Protein AF-A0A2R8BF42-F1 (afdb_monomer_lite)

Radius of gyration: 24.93 Å; chains: 1; bounding box: 80×63×58 Å

Secondary structure (DSSP, 8-state):
--------------------------------PPPEE-TTS-EEEESTTS-EEE---EEEETTEEEEEEEETTEEEEEEEETTTTEEEEEEPPPPPGGG--TT-----GGGGSTTTSS--SSS---HHHHHHHHHHTT-EEES-GGGGGTTS-GGG---TTHHHHHH-TTSTGGG-

Foldseek 3Di:
DDDDDDDDDDDDPPPPPPPPPPPPPPPQPPQDAFWDADLQRWIFLADRRRQKTWDGWDDLDPQKIKIWIDGPQWTWIKIARLAVLWIKIWIADFPPPVPADPSGH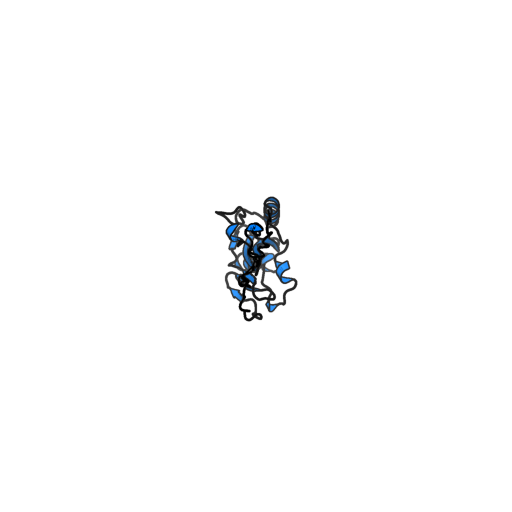GDHCVCQEPPNHDQDPSPANDRVSSVVVCVVVVIDMDGGPCVSVPPGDPRNDGLSLVSCCNPPVPTNSVVD

Structure (mmCIF, N/CA/C/O backbone):
data_AF-A0A2R8BF42-F1
#
_entry.id   AF-A0A2R8BF42-F1
#
loop_
_atom_site.group_PDB
_atom_site.id
_atom_site.type_symbol
_atom_site.label_atom_id
_atom_site.label_alt_id
_atom_site.label_comp_id
_atom_site.label_asym_id
_atom_site.label_entity_id
_atom_site.label_seq_id
_atom_site.pdbx_PDB_ins_code
_atom_site.Cartn_x
_atom_site.Cartn_y
_atom_site.Cartn_z
_atom_site.occupancy
_atom_site.B_iso_or_equiv
_atom_site.auth_seq_id
_atom_site.auth_comp_id
_atom_site.auth_asym_id
_atom_site.auth_atom_id
_atom_site.pdbx_PDB_model_num
ATOM 1 N N . MET A 1 1 ? 64.344 47.239 -43.652 1.00 42.12 1 MET A N 1
ATOM 2 C CA . MET A 1 1 ? 64.331 46.473 -42.390 1.00 42.12 1 MET A CA 1
ATOM 3 C C . MET A 1 1 ? 63.077 45.616 -42.425 1.00 42.12 1 MET A C 1
ATOM 5 O O . MET A 1 1 ? 61.979 46.152 -42.423 1.00 42.12 1 MET A O 1
ATOM 9 N N . THR A 1 2 ? 63.252 44.324 -42.678 1.00 41.50 2 THR A N 1
ATOM 10 C CA . THR A 1 2 ? 62.213 43.423 -43.197 1.00 41.50 2 THR A CA 1
ATOM 11 C C . THR A 1 2 ? 61.685 42.566 -42.053 1.00 41.50 2 THR A C 1
ATOM 13 O O . THR A 1 2 ? 62.441 41.772 -41.501 1.00 41.50 2 THR A O 1
ATOM 16 N N . VAL A 1 3 ? 60.414 42.723 -41.680 1.00 40.06 3 VAL A N 1
ATOM 17 C CA . VAL A 1 3 ? 59.772 41.906 -40.638 1.00 40.06 3 VAL A CA 1
ATOM 18 C C . VAL A 1 3 ? 58.962 40.804 -41.321 1.00 40.06 3 VAL A C 1
ATOM 20 O O . VAL A 1 3 ? 58.019 41.081 -42.056 1.00 40.06 3 VAL A O 1
ATOM 23 N N . ARG A 1 4 ? 59.376 39.547 -41.121 1.00 41.12 4 ARG A N 1
ATOM 24 C CA . ARG A 1 4 ? 58.670 38.343 -41.582 1.00 41.12 4 ARG A CA 1
ATOM 25 C C . ARG A 1 4 ? 57.545 38.005 -40.596 1.00 41.12 4 ARG A C 1
ATOM 27 O O . ARG A 1 4 ? 57.823 37.824 -39.415 1.00 41.12 4 ARG A O 1
ATOM 34 N N . LEU A 1 5 ? 56.306 37.878 -41.079 1.00 45.09 5 LEU A N 1
ATOM 35 C CA . LEU A 1 5 ? 55.217 37.228 -40.341 1.00 45.09 5 LEU A CA 1
ATOM 36 C C . LEU A 1 5 ? 55.356 35.706 -40.478 1.00 45.09 5 LEU A C 1
ATOM 38 O O . LEU A 1 5 ? 55.223 35.169 -41.577 1.00 45.09 5 LEU A O 1
ATOM 42 N N . SER A 1 6 ? 55.590 35.021 -39.361 1.00 48.00 6 SER A N 1
ATOM 43 C CA . SER A 1 6 ? 55.459 33.565 -39.261 1.00 48.00 6 SER A CA 1
ATOM 44 C C . SER A 1 6 ? 54.063 33.224 -38.745 1.00 48.00 6 SER A C 1
ATOM 46 O O . SER A 1 6 ? 53.746 33.475 -37.585 1.00 48.00 6 SER A O 1
ATOM 48 N N . PHE A 1 7 ? 53.235 32.636 -39.606 1.00 46.34 7 PHE A N 1
ATOM 49 C CA . PHE A 1 7 ? 51.987 31.990 -39.212 1.00 46.34 7 PHE A CA 1
ATOM 50 C C . PHE A 1 7 ? 52.311 30.626 -38.596 1.00 46.34 7 PHE A C 1
ATOM 52 O O . PHE A 1 7 ? 52.741 29.714 -39.298 1.00 46.34 7 PHE A O 1
ATOM 59 N N . ILE A 1 8 ? 52.101 30.476 -37.288 1.00 48.38 8 ILE A N 1
ATOM 60 C CA . ILE A 1 8 ? 52.105 29.171 -36.619 1.00 48.38 8 ILE A CA 1
ATOM 61 C C . ILE A 1 8 ? 50.646 28.734 -36.496 1.00 48.38 8 ILE A C 1
ATOM 63 O O . ILE A 1 8 ? 49.927 29.157 -35.596 1.00 48.38 8 ILE A O 1
ATOM 67 N N . SER A 1 9 ? 50.204 27.904 -37.440 1.00 49.75 9 SER A N 1
ATOM 68 C CA . SER A 1 9 ? 49.007 27.078 -37.276 1.00 49.75 9 SER A CA 1
ATOM 69 C C . SER A 1 9 ? 49.423 25.820 -36.520 1.00 49.75 9 SER A C 1
ATOM 71 O O . SER A 1 9 ? 50.112 24.974 -37.084 1.00 49.75 9 SER A O 1
ATOM 73 N N . CYS A 1 10 ? 49.044 25.700 -35.248 1.00 41.31 10 CYS A N 1
ATOM 74 C CA . CYS A 1 10 ? 49.171 24.450 -34.504 1.00 41.31 10 CYS A CA 1
ATOM 75 C C . CYS A 1 10 ? 47.760 23.915 -34.258 1.00 41.31 10 CYS A C 1
ATOM 77 O O . CYS A 1 10 ? 46.976 24.513 -33.521 1.00 41.31 10 CYS A O 1
ATOM 79 N N . GLY A 1 11 ? 47.420 22.844 -34.978 1.00 44.06 11 GLY A N 1
ATOM 80 C CA . GLY A 1 11 ? 46.112 22.207 -34.944 1.00 44.06 11 GLY A CA 1
ATOM 81 C C . GLY A 1 11 ? 45.795 21.670 -33.554 1.00 44.06 11 GLY A C 1
ATOM 82 O O . GLY A 1 11 ? 46.520 20.838 -33.011 1.00 44.06 11 GLY A O 1
ATOM 83 N N . LEU A 1 12 ? 44.681 22.136 -32.997 1.00 45.22 12 LEU A N 1
ATOM 84 C CA . LEU A 1 12 ? 44.094 21.582 -31.789 1.00 45.22 12 LEU A CA 1
ATOM 85 C C . LEU A 1 12 ? 43.388 20.271 -32.172 1.00 45.22 12 LEU A C 1
ATO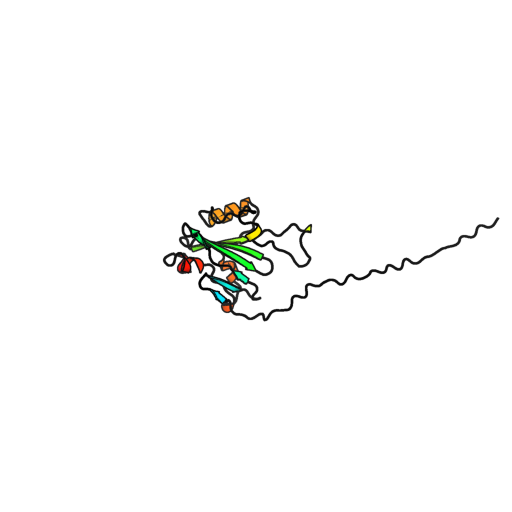M 87 O O . LEU A 1 12 ? 42.223 20.263 -32.567 1.00 45.22 12 LEU A O 1
ATOM 91 N N . ALA A 1 13 ? 44.112 19.155 -32.112 1.00 50.88 13 ALA A N 1
ATOM 92 C CA . ALA A 1 13 ? 43.509 17.830 -32.166 1.00 50.88 13 ALA A CA 1
ATOM 93 C C . ALA A 1 13 ? 42.743 17.600 -30.854 1.00 50.88 13 ALA A C 1
ATOM 95 O O . ALA A 1 13 ? 43.303 17.147 -29.857 1.00 50.88 13 ALA A O 1
ATOM 96 N N . ALA A 1 14 ? 41.461 17.966 -30.843 1.00 51.91 14 ALA A N 1
ATOM 97 C CA . ALA A 1 14 ? 40.535 17.624 -29.776 1.00 51.91 14 ALA A CA 1
ATOM 98 C C . ALA A 1 14 ? 40.297 16.106 -29.801 1.00 51.91 14 ALA A C 1
ATOM 100 O O . ALA A 1 14 ? 39.410 15.604 -30.488 1.00 51.91 14 ALA A O 1
ATOM 101 N N . LEU A 1 15 ? 41.123 15.364 -29.062 1.00 47.03 15 LEU A N 1
ATOM 102 C CA . LEU A 1 15 ? 40.837 13.992 -28.655 1.00 47.03 15 LEU A CA 1
ATOM 103 C C . LEU A 1 15 ? 39.647 14.034 -27.692 1.00 47.03 15 LEU A C 1
ATOM 105 O O . LEU A 1 15 ? 39.802 14.069 -26.474 1.00 47.03 15 LEU A O 1
ATOM 109 N N . VAL A 1 16 ? 38.440 14.066 -28.255 1.00 52.91 16 VAL A N 1
ATOM 110 C CA . VAL A 1 16 ? 37.209 13.765 -27.529 1.00 52.91 16 VAL A CA 1
ATOM 111 C C . VAL A 1 16 ? 37.252 12.265 -27.257 1.00 52.91 16 VAL A C 1
ATOM 113 O O . VAL A 1 16 ? 36.775 11.456 -28.048 1.00 52.91 16 VAL A O 1
ATOM 116 N N . GLY A 1 17 ? 37.924 11.879 -26.173 1.00 43.94 17 GLY A N 1
ATOM 117 C CA . GLY A 1 17 ? 37.811 10.535 -25.633 1.00 43.94 17 GLY A CA 1
ATOM 118 C C . GLY A 1 17 ? 36.350 10.321 -25.273 1.00 43.94 17 GLY A C 1
ATOM 119 O O . GLY A 1 17 ? 35.879 10.857 -24.273 1.00 43.94 17 GLY A O 1
ATOM 120 N N . ALA A 1 18 ? 35.622 9.606 -26.130 1.00 49.56 18 ALA A N 1
ATOM 121 C CA . ALA A 1 18 ? 34.273 9.156 -25.855 1.00 49.56 18 ALA A CA 1
ATOM 122 C C . ALA A 1 18 ? 34.343 8.279 -24.604 1.00 49.56 18 ALA A C 1
ATOM 124 O O . ALA A 1 18 ? 34.757 7.121 -24.662 1.00 49.56 18 ALA A O 1
ATOM 125 N N . VAL A 1 19 ? 34.007 8.865 -23.456 1.00 58.53 19 VAL A N 1
ATOM 126 C CA . VAL A 1 19 ? 33.778 8.104 -22.233 1.00 58.53 19 VAL A CA 1
ATOM 127 C C . VAL A 1 19 ? 32.686 7.102 -22.600 1.00 58.53 19 VAL A C 1
ATOM 129 O O . VAL A 1 19 ? 31.648 7.538 -23.111 1.00 58.53 19 VAL A O 1
ATOM 132 N N . PRO A 1 20 ? 32.907 5.785 -22.453 1.00 50.81 20 PRO A N 1
ATOM 133 C CA . PRO A 1 20 ? 31.872 4.820 -22.766 1.00 50.81 20 PRO A CA 1
ATOM 134 C C . PRO A 1 20 ? 30.656 5.196 -21.930 1.00 50.81 20 PRO A C 1
ATOM 136 O O . PRO A 1 20 ? 30.722 5.217 -20.700 1.00 50.81 20 PRO A O 1
ATOM 139 N N . ALA A 1 21 ? 29.564 5.551 -22.606 1.00 52.97 21 ALA A N 1
ATOM 140 C CA . ALA A 1 21 ? 28.274 5.639 -21.964 1.00 52.97 21 ALA A CA 1
ATOM 141 C C . ALA A 1 21 ? 28.040 4.255 -21.361 1.00 52.97 21 ALA A C 1
ATOM 143 O O . ALA A 1 21 ? 27.830 3.283 -22.089 1.00 52.97 21 ALA A O 1
ATOM 144 N N . LEU A 1 22 ? 28.164 4.153 -20.038 1.00 52.56 22 LEU A N 1
ATOM 145 C CA . LEU A 1 22 ? 27.708 3.010 -19.268 1.00 52.56 22 LEU A CA 1
ATOM 146 C C . LEU A 1 22 ? 26.185 2.996 -19.402 1.00 52.56 22 LEU A C 1
ATOM 148 O O . LEU A 1 22 ? 25.456 3.432 -18.518 1.00 52.56 22 LEU A O 1
ATOM 152 N N . ALA A 1 23 ? 25.701 2.571 -20.568 1.00 54.69 23 ALA A N 1
ATOM 153 C CA . ALA A 1 23 ? 24.314 2.231 -20.763 1.00 54.69 23 ALA A CA 1
ATOM 154 C C . ALA A 1 23 ? 24.016 1.148 -19.727 1.00 54.69 23 ALA A C 1
ATOM 156 O O . ALA A 1 23 ? 24.681 0.108 -19.725 1.00 54.69 23 ALA A O 1
ATOM 157 N N . CYS A 1 24 ? 23.084 1.434 -18.814 1.00 58.91 24 CYS A N 1
ATOM 158 C CA . CYS A 1 24 ? 22.557 0.489 -17.837 1.00 58.91 24 CYS A CA 1
ATOM 159 C C . CYS A 1 24 ? 22.160 -0.794 -18.602 1.00 58.91 24 CYS A C 1
ATOM 161 O O . CYS A 1 24 ? 21.079 -0.865 -19.185 1.00 58.91 24 CYS A O 1
ATOM 163 N N . SER A 1 25 ? 23.048 -1.794 -18.669 1.00 53.41 25 SER A N 1
ATOM 164 C CA . SER A 1 25 ? 22.759 -3.086 -19.291 1.00 53.41 25 SER A CA 1
ATOM 165 C C . SER A 1 25 ? 21.959 -3.886 -18.281 1.00 53.41 25 SER A C 1
ATOM 167 O O . SER A 1 25 ? 22.474 -4.693 -17.514 1.00 53.41 25 SER A O 1
ATOM 169 N N . ILE A 1 26 ? 20.664 -3.588 -18.229 1.00 58.34 26 ILE A N 1
ATOM 170 C CA . ILE A 1 26 ? 19.719 -4.367 -17.447 1.00 58.34 26 ILE A CA 1
ATOM 171 C C . ILE A 1 26 ? 19.633 -5.714 -18.160 1.00 58.34 26 ILE A C 1
ATOM 173 O O . ILE A 1 26 ? 19.019 -5.816 -19.223 1.00 58.34 26 ILE A O 1
ATOM 177 N N . ALA A 1 27 ? 20.299 -6.735 -17.614 1.00 57.00 27 ALA A N 1
ATOM 178 C CA . ALA A 1 27 ? 20.059 -8.114 -18.014 1.00 57.00 27 ALA A CA 1
ATOM 179 C C . ALA A 1 27 ? 18.543 -8.313 -17.997 1.00 57.00 27 ALA A C 1
ATOM 181 O O . ALA A 1 27 ? 17.930 -8.061 -16.966 1.00 57.00 27 ALA A O 1
ATOM 182 N N . GLN A 1 28 ? 17.931 -8.655 -19.131 1.00 56.53 28 GLN A N 1
ATOM 183 C CA . GLN A 1 28 ? 16.481 -8.814 -19.198 1.00 56.53 28 GLN A CA 1
ATOM 184 C C . GLN A 1 28 ? 16.112 -10.061 -18.383 1.00 56.53 28 GLN A C 1
ATOM 186 O O . GLN A 1 28 ? 16.526 -11.154 -18.777 1.00 56.53 28 GLN A O 1
ATOM 191 N N . PRO A 1 29 ? 15.392 -9.951 -17.243 1.00 64.38 29 PRO A N 1
ATOM 192 C CA . PRO A 1 29 ? 14.887 -11.147 -16.585 1.00 64.38 29 PRO A CA 1
ATOM 193 C C . PRO A 1 29 ? 13.981 -11.968 -17.519 1.00 64.38 29 PRO A C 1
ATOM 195 O O . PRO A 1 29 ? 13.596 -11.531 -18.600 1.00 64.38 29 PRO A O 1
ATOM 198 N N . ASP A 1 30 ? 13.593 -13.160 -17.083 1.00 72.19 30 ASP A N 1
ATOM 199 C CA . ASP A 1 30 ? 12.459 -13.868 -17.679 1.00 72.19 30 ASP A CA 1
ATOM 200 C C . ASP A 1 30 ? 11.158 -13.146 -17.281 1.00 72.19 30 ASP A C 1
ATOM 202 O O . ASP A 1 30 ? 10.738 -13.233 -16.121 1.00 72.19 30 ASP A O 1
ATOM 206 N N . TRP A 1 31 ? 10.596 -12.365 -18.214 1.00 74.56 31 TRP A N 1
ATOM 207 C CA . TRP A 1 31 ? 9.397 -11.534 -18.023 1.00 74.56 31 TRP A CA 1
ATOM 208 C C . TRP A 1 31 ? 8.178 -12.337 -18.465 1.00 74.56 31 TRP A C 1
ATOM 210 O O . TRP A 1 31 ? 7.688 -12.181 -19.581 1.00 74.56 31 TRP A O 1
ATOM 220 N N . ASN A 1 32 ? 7.700 -13.241 -17.620 1.00 85.56 32 ASN A N 1
ATOM 221 C CA . ASN A 1 32 ? 6.383 -13.856 -17.783 1.00 85.56 32 ASN A CA 1
ATOM 222 C C . ASN A 1 32 ? 5.930 -14.635 -16.542 1.00 85.56 32 ASN A C 1
ATOM 224 O O . ASN A 1 32 ? 5.169 -15.605 -16.633 1.00 85.56 32 ASN A O 1
ATOM 228 N N . LYS A 1 33 ? 6.399 -14.253 -15.364 1.00 90.38 33 LYS A N 1
ATOM 229 C CA . LYS A 1 33 ? 6.057 -14.936 -14.127 1.00 90.38 33 LYS A CA 1
ATOM 230 C C . LYS A 1 33 ? 4.607 -14.633 -13.756 1.00 90.38 33 LYS A C 1
ATOM 232 O O . LYS A 1 33 ? 3.957 -13.728 -14.274 1.00 90.38 33 LYS A O 1
ATOM 237 N N . ARG A 1 34 ? 4.040 -15.502 -12.928 1.00 94.94 34 ARG A N 1
ATOM 238 C CA . ARG A 1 34 ? 2.782 -15.225 -12.236 1.00 94.94 34 ARG A CA 1
ATOM 239 C C . ARG A 1 34 ? 3.145 -14.582 -10.909 1.00 94.94 34 ARG A C 1
ATOM 241 O O . ARG A 1 34 ? 4.101 -15.037 -10.273 1.00 94.94 34 ARG A O 1
ATOM 248 N N . VAL A 1 35 ? 2.351 -13.603 -10.489 1.00 96.19 35 VAL A N 1
ATOM 249 C CA . VAL A 1 35 ? 2.446 -13.039 -9.146 1.00 96.19 35 VAL A CA 1
ATOM 250 C C . VAL A 1 35 ? 2.447 -14.165 -8.108 1.00 96.19 35 VAL A C 1
ATOM 252 O O . VAL A 1 35 ? 1.647 -15.106 -8.168 1.00 96.19 35 VAL A O 1
ATOM 255 N N . LYS A 1 36 ? 3.383 -14.104 -7.169 1.00 96.62 36 LYS A N 1
ATOM 256 C CA . LYS A 1 36 ? 3.454 -15.034 -6.041 1.00 96.62 36 LYS A CA 1
ATOM 257 C C . LYS A 1 36 ? 3.121 -14.274 -4.779 1.00 96.62 36 LYS A C 1
ATOM 259 O O . LYS A 1 36 ? 3.655 -13.188 -4.598 1.00 96.62 36 LYS A O 1
ATOM 264 N N . HIS A 1 37 ? 2.295 -14.871 -3.932 1.00 96.12 37 HIS A N 1
ATOM 265 C CA . HIS A 1 37 ? 1.952 -14.350 -2.616 1.00 96.12 37 HIS A CA 1
ATOM 266 C C . HIS A 1 37 ? 2.504 -15.290 -1.541 1.00 96.12 37 HIS A C 1
ATOM 268 O O . HIS A 1 37 ? 2.645 -16.491 -1.788 1.00 96.12 37 HIS A O 1
ATOM 274 N N . SER A 1 38 ? 2.830 -14.737 -0.382 1.00 97.00 38 SER A N 1
ATOM 275 C CA . SER A 1 38 ? 3.163 -15.472 0.839 1.00 97.00 38 SER A CA 1
ATOM 276 C C . SER A 1 38 ? 1.976 -15.482 1.811 1.00 97.00 38 SER A C 1
ATOM 278 O O . SER A 1 38 ? 0.977 -14.791 1.598 1.00 97.00 38 SER A O 1
ATOM 280 N N . ASP A 1 39 ? 2.120 -16.208 2.920 1.00 97.06 39 ASP A N 1
ATOM 281 C CA . ASP A 1 39 ? 1.121 -16.243 3.997 1.00 97.06 39 ASP A CA 1
ATOM 282 C C . ASP A 1 39 ? 1.039 -14.918 4.783 1.00 97.06 39 ASP A C 1
ATOM 284 O O . ASP A 1 39 ? 0.043 -14.646 5.447 1.00 97.06 39 ASP A O 1
ATOM 288 N N . THR A 1 40 ? 2.060 -14.060 4.682 1.00 97.56 40 THR A N 1
ATOM 289 C CA . THR A 1 40 ? 2.113 -12.715 5.287 1.00 97.56 40 THR A CA 1
ATOM 290 C C . THR A 1 40 ? 1.639 -11.621 4.327 1.00 97.56 40 THR A C 1
ATOM 292 O O . THR A 1 40 ? 1.868 -10.430 4.558 1.00 97.56 40 THR A O 1
ATOM 295 N N . CYS A 1 41 ? 0.992 -12.015 3.226 1.00 98.00 41 CYS A N 1
ATOM 296 C CA . CYS A 1 41 ? 0.523 -11.139 2.156 1.00 98.00 41 CYS A CA 1
ATOM 297 C C . CYS A 1 41 ? 1.613 -10.364 1.402 1.00 98.00 41 CYS A C 1
ATOM 299 O O . CYS A 1 41 ? 1.270 -9.528 0.562 1.00 98.00 41 CYS A O 1
ATOM 301 N N . SER A 1 42 ? 2.904 -10.640 1.627 1.00 98.19 42 SER A N 1
ATOM 302 C CA . SER A 1 42 ? 3.941 -10.164 0.706 1.00 98.19 42 SER A CA 1
ATOM 303 C C . SER A 1 42 ? 3.757 -10.782 -0.675 1.00 98.19 42 SER A C 1
ATOM 305 O O . SER A 1 42 ? 3.211 -11.880 -0.826 1.00 98.19 42 SER A O 1
ATOM 307 N N . PHE A 1 43 ? 4.205 -10.067 -1.705 1.00 97.94 43 PHE A N 1
ATOM 308 C CA . PHE A 1 43 ? 4.099 -10.538 -3.077 1.00 97.94 43 PHE A CA 1
ATOM 309 C C . PHE A 1 43 ? 5.301 -10.162 -3.938 1.00 97.94 43 PHE A C 1
ATOM 311 O O . PHE A 1 43 ? 6.010 -9.193 -3.673 1.00 97.94 43 PHE A O 1
ATOM 318 N N . TYR A 1 44 ? 5.494 -10.925 -5.012 1.00 96.31 44 TYR A N 1
ATOM 319 C CA . TYR A 1 44 ? 6.540 -10.719 -6.014 1.00 96.31 44 TYR A CA 1
ATOM 320 C C . TYR A 1 44 ? 5.989 -10.968 -7.414 1.00 96.31 44 TYR A C 1
ATOM 322 O O . TYR A 1 44 ? 5.036 -11.732 -7.575 1.00 96.31 44 TYR A O 1
ATOM 330 N N . TYR A 1 45 ? 6.646 -10.401 -8.425 1.00 94.81 45 TYR A N 1
ATOM 331 C CA . TYR A 1 45 ? 6.293 -10.572 -9.838 1.00 94.81 45 TYR A CA 1
ATOM 332 C C . TYR A 1 45 ? 4.911 -10.016 -10.205 1.00 94.81 45 TYR A C 1
ATOM 334 O O . TYR A 1 45 ? 4.207 -10.584 -11.036 1.00 94.81 45 TYR A O 1
ATOM 342 N N . ALA A 1 46 ? 4.500 -8.920 -9.567 1.00 95.06 46 ALA A N 1
ATOM 343 C CA . ALA A 1 46 ? 3.315 -8.179 -9.983 1.00 95.06 46 ALA A CA 1
ATOM 344 C C . ALA A 1 46 ? 3.633 -7.226 -11.150 1.00 95.06 46 ALA A C 1
ATOM 346 O O . ALA A 1 46 ? 4.771 -6.788 -11.341 1.00 95.06 46 ALA A O 1
ATOM 347 N N . GLY A 1 47 ? 2.594 -6.848 -11.893 1.00 92.50 47 GLY A N 1
ATOM 348 C CA . GLY A 1 47 ? 2.677 -5.954 -13.045 1.00 92.50 47 GLY A CA 1
ATOM 349 C C . GLY A 1 47 ? 3.225 -6.617 -14.315 1.00 92.50 47 GLY A C 1
ATOM 350 O O . GLY A 1 47 ? 3.818 -7.688 -14.280 1.00 92.50 47 GLY A O 1
ATOM 351 N N . ALA A 1 48 ? 3.035 -5.956 -15.458 1.00 89.44 48 ALA A N 1
ATOM 352 C CA . ALA A 1 48 ? 3.353 -6.499 -16.784 1.00 89.44 48 ALA A CA 1
ATOM 353 C C . ALA A 1 48 ? 4.820 -6.933 -16.989 1.00 89.44 48 ALA A C 1
ATOM 355 O O . ALA A 1 48 ? 5.082 -7.782 -17.839 1.00 89.44 48 ALA A O 1
ATOM 356 N N . ASN A 1 49 ? 5.747 -6.357 -16.217 1.00 88.31 49 ASN A N 1
ATOM 357 C CA . ASN A 1 49 ? 7.188 -6.603 -16.317 1.00 88.31 49 ASN A CA 1
ATOM 358 C C . ASN A 1 49 ? 7.729 -7.454 -15.154 1.00 88.31 49 ASN A C 1
ATOM 360 O O . ASN A 1 49 ? 8.940 -7.540 -14.986 1.00 88.31 49 ASN A O 1
ATOM 364 N N . ASP A 1 50 ? 6.858 -8.014 -14.306 1.00 90.75 50 ASP A N 1
ATOM 365 C CA . ASP A 1 50 ? 7.220 -8.812 -13.123 1.00 90.75 50 ASP A CA 1
ATOM 366 C C . ASP A 1 50 ? 8.120 -8.080 -12.100 1.00 90.75 50 ASP A C 1
ATOM 368 O O . ASP A 1 50 ? 8.812 -8.702 -11.292 1.00 90.75 50 ASP A O 1
ATOM 372 N N . MET A 1 51 ? 8.122 -6.745 -12.128 1.00 89.69 51 MET A N 1
ATOM 373 C CA . MET A 1 51 ? 8.961 -5.887 -11.277 1.00 89.69 51 MET A CA 1
ATOM 374 C C . MET A 1 51 ? 8.221 -5.327 -10.059 1.00 89.69 51 MET A C 1
ATOM 376 O O . MET A 1 51 ? 8.806 -4.577 -9.285 1.00 89.69 51 MET A O 1
ATOM 380 N N . GLY A 1 52 ? 6.937 -5.646 -9.904 1.00 94.25 52 GLY A N 1
ATOM 381 C CA . GLY A 1 52 ? 6.151 -5.277 -8.738 1.00 94.25 52 GLY A CA 1
ATOM 382 C C . GLY A 1 52 ? 6.369 -6.248 -7.583 1.00 94.25 52 GLY A C 1
ATOM 383 O O . GLY A 1 52 ? 6.274 -7.467 -7.755 1.00 94.25 52 GLY A O 1
ATOM 384 N N . ALA A 1 53 ? 6.617 -5.701 -6.402 1.00 96.69 53 ALA A N 1
ATOM 385 C CA . ALA A 1 53 ? 6.718 -6.440 -5.156 1.00 96.69 53 ALA A CA 1
ATOM 386 C C . ALA A 1 53 ? 6.073 -5.664 -4.002 1.00 96.69 53 ALA A C 1
ATOM 388 O O . ALA A 1 53 ? 6.050 -4.432 -4.000 1.00 96.69 53 ALA A O 1
ATOM 389 N N . GLY A 1 54 ? 5.590 -6.404 -3.010 1.00 97.50 54 GLY A N 1
ATOM 390 C CA . GLY A 1 54 ? 5.074 -5.879 -1.753 1.00 97.50 54 GLY A CA 1
ATOM 391 C C . GLY A 1 54 ? 5.700 -6.620 -0.579 1.00 97.50 54 GLY A C 1
ATOM 392 O O . GLY A 1 54 ? 5.854 -7.842 -0.633 1.00 97.50 54 GLY A O 1
ATOM 393 N N . LYS A 1 55 ? 6.075 -5.889 0.474 1.00 97.50 55 LYS A N 1
ATOM 394 C CA . LYS A 1 55 ? 6.526 -6.484 1.743 1.00 97.50 55 LYS A CA 1
ATOM 395 C C . LYS A 1 55 ? 5.347 -7.065 2.523 1.00 97.50 55 LYS A C 1
ATOM 397 O O . LYS A 1 55 ? 4.215 -7.047 2.054 1.00 97.50 55 LYS A O 1
ATOM 402 N N . ASP A 1 56 ? 5.613 -7.612 3.700 1.00 98.12 56 ASP A N 1
ATOM 403 C CA . ASP A 1 56 ? 4.563 -8.149 4.560 1.00 98.12 56 ASP A CA 1
ATOM 404 C C . ASP A 1 56 ? 3.525 -7.072 4.900 1.00 98.12 56 ASP A C 1
ATOM 406 O O . ASP A 1 56 ? 3.858 -5.895 5.074 1.00 98.12 56 ASP A O 1
ATOM 410 N N . ALA A 1 57 ? 2.260 -7.480 4.970 1.00 97.94 57 ALA A N 1
ATOM 411 C CA . ALA A 1 57 ? 1.187 -6.603 5.406 1.00 97.94 57 ALA A CA 1
ATOM 412 C C . ALA A 1 57 ? 1.284 -6.382 6.921 1.00 97.94 57 ALA A C 1
ATOM 414 O O . ALA A 1 57 ? 1.230 -7.331 7.706 1.00 97.94 57 ALA A O 1
ATOM 415 N N . VAL A 1 58 ? 1.399 -5.122 7.329 1.00 96.62 58 VAL A N 1
ATOM 416 C CA . VAL A 1 58 ? 1.557 -4.723 8.730 1.00 96.62 58 VAL A CA 1
ATOM 417 C C . VAL A 1 58 ? 0.242 -4.160 9.246 1.00 96.62 58 VAL A C 1
ATOM 419 O O . VAL A 1 58 ? -0.275 -3.190 8.687 1.00 96.62 58 VAL A O 1
ATOM 422 N N . ASP A 1 59 ? -0.280 -4.761 10.312 1.00 96.38 59 ASP A N 1
ATOM 423 C CA . ASP A 1 59 ? -1.402 -4.207 11.066 1.00 96.38 59 ASP A CA 1
ATOM 424 C C . ASP A 1 59 ? -0.969 -2.918 11.781 1.00 96.38 59 ASP A C 1
ATOM 426 O O . ASP A 1 59 ? -0.005 -2.918 12.547 1.00 96.38 59 ASP A O 1
ATOM 430 N N . GLN A 1 60 ? -1.674 -1.822 11.506 1.00 94.94 60 GLN A N 1
ATOM 431 C CA . GLN A 1 60 ? -1.463 -0.515 12.139 1.00 94.94 60 GLN A CA 1
ATOM 432 C C . GLN A 1 60 ? -2.465 -0.262 13.280 1.00 94.94 60 GLN A C 1
ATOM 434 O O . GLN A 1 60 ? -2.437 0.790 13.918 1.00 94.94 60 GLN A O 1
ATOM 439 N N . GLY A 1 61 ? -3.351 -1.223 13.555 1.00 93.69 61 GLY A N 1
ATOM 440 C CA . GLY A 1 61 ? -4.465 -1.083 14.482 1.00 93.69 61 GLY A CA 1
ATOM 441 C C . GLY A 1 61 ? -5.656 -0.341 13.869 1.00 93.69 61 GLY A C 1
ATOM 442 O O . GLY A 1 61 ? -5.598 0.201 12.767 1.00 93.69 61 GLY A O 1
ATOM 443 N N . ASN A 1 62 ? -6.776 -0.314 14.598 1.00 92.38 62 ASN A N 1
ATOM 444 C CA . ASN A 1 62 ? -8.012 0.385 14.206 1.00 92.38 62 ASN A CA 1
ATOM 445 C C . ASN A 1 62 ? -8.575 -0.013 12.826 1.00 92.38 62 ASN A C 1
ATOM 447 O O . ASN A 1 62 ? -9.241 0.787 12.171 1.00 92.38 62 ASN A O 1
ATOM 451 N N . GLY A 1 63 ? -8.324 -1.245 12.372 1.00 95.19 63 GLY A N 1
ATOM 452 C CA . GLY A 1 63 ? -8.771 -1.701 11.055 1.00 95.19 63 GLY A CA 1
ATOM 453 C C . GLY A 1 63 ? -7.920 -1.179 9.897 1.00 95.19 63 GLY A C 1
ATOM 454 O O . GLY A 1 63 ? -8.334 -1.330 8.750 1.00 95.19 63 GLY A O 1
ATOM 455 N N . LEU A 1 64 ? -6.760 -0.571 10.169 1.00 97.31 64 LEU A N 1
ATOM 456 C CA . LEU A 1 64 ? -5.825 -0.113 9.150 1.00 97.31 64 LEU A CA 1
ATOM 457 C C . LEU A 1 64 ? -4.704 -1.123 8.940 1.00 97.31 64 LEU A C 1
ATOM 459 O O . LEU A 1 64 ? -4.091 -1.616 9.884 1.00 97.31 64 LEU A O 1
ATOM 463 N N . VAL A 1 65 ? -4.394 -1.381 7.675 1.00 97.50 65 VAL A N 1
ATOM 464 C CA . VAL A 1 65 ? -3.270 -2.223 7.272 1.00 97.50 65 VAL A CA 1
ATOM 465 C C . VAL A 1 65 ? -2.411 -1.466 6.277 1.00 97.50 65 VAL A C 1
ATOM 467 O O . VAL A 1 65 ? -2.925 -0.849 5.348 1.00 97.50 65 VAL A O 1
ATOM 470 N N . SER A 1 66 ? -1.095 -1.527 6.453 1.00 96.81 66 SER A N 1
ATOM 471 C CA . SER A 1 66 ? -0.131 -0.914 5.541 1.00 96.81 66 SER A CA 1
ATOM 472 C C . SER A 1 66 ? 0.745 -1.957 4.857 1.00 96.81 66 SER A C 1
ATOM 474 O O . SER A 1 66 ? 1.076 -2.977 5.462 1.00 96.81 66 SER A O 1
ATOM 476 N N . GLN A 1 67 ? 1.191 -1.669 3.640 1.00 97.12 67 GLN A N 1
ATOM 477 C CA . GLN A 1 67 ? 2.132 -2.503 2.907 1.00 97.12 67 GLN A CA 1
ATOM 478 C C . GLN A 1 67 ? 3.082 -1.640 2.075 1.00 97.12 67 GLN A C 1
ATOM 480 O O . GLN A 1 67 ? 2.654 -0.833 1.248 1.00 97.12 67 GLN A O 1
ATOM 485 N N . GLU A 1 68 ? 4.387 -1.830 2.270 1.00 96.62 68 GLU A N 1
ATOM 486 C CA . GLU A 1 68 ? 5.405 -1.208 1.421 1.00 96.62 68 GLU A CA 1
ATOM 487 C C . GLU A 1 68 ? 5.413 -1.874 0.043 1.00 96.62 68 GLU A C 1
ATOM 489 O O . GLU A 1 68 ? 5.476 -3.099 -0.067 1.00 96.62 68 GLU A O 1
ATOM 494 N N . LEU A 1 69 ? 5.394 -1.045 -0.994 1.00 96.69 69 LEU A N 1
ATOM 495 C CA . LEU A 1 69 ? 5.369 -1.411 -2.398 1.00 96.69 69 LEU A CA 1
ATOM 496 C C . LEU A 1 69 ? 6.656 -0.962 -3.093 1.00 96.69 69 LEU A C 1
ATOM 498 O O . LEU A 1 69 ? 7.173 0.137 -2.861 1.00 96.69 69 LEU A O 1
ATOM 502 N N . SER A 1 70 ? 7.132 -1.798 -4.007 1.00 94.38 70 SER A N 1
ATOM 503 C CA . SER A 1 70 ? 8.250 -1.504 -4.893 1.00 94.38 70 SER A CA 1
ATOM 504 C C . SER A 1 70 ? 7.895 -1.904 -6.317 1.00 94.38 70 SER A C 1
ATOM 506 O O . SER A 1 70 ? 7.568 -3.055 -6.595 1.00 94.38 70 SER A O 1
ATOM 508 N N . PHE A 1 71 ? 7.958 -0.936 -7.216 1.00 89.62 71 PHE A N 1
ATOM 509 C CA . PHE A 1 71 ? 7.871 -1.086 -8.658 1.00 89.62 71 PHE A CA 1
ATOM 510 C C . PHE A 1 71 ? 9.095 -0.403 -9.265 1.00 89.62 71 PHE A C 1
ATOM 512 O O . PHE A 1 71 ? 9.689 0.476 -8.649 1.00 89.62 71 PHE A O 1
ATOM 519 N N . PHE A 1 72 ? 9.459 -0.790 -10.485 1.00 82.69 72 PHE A N 1
ATOM 520 C CA . PHE A 1 72 ? 10.729 -0.439 -11.134 1.00 82.69 72 PHE A CA 1
ATOM 521 C C . PHE A 1 72 ? 11.270 0.984 -10.852 1.00 82.69 72 PHE A C 1
ATOM 523 O O . PHE A 1 72 ? 12.401 1.113 -10.399 1.00 82.69 72 PHE A O 1
ATOM 530 N N . PHE A 1 73 ? 10.450 2.028 -11.032 1.00 82.25 73 PHE A N 1
ATOM 531 C CA . PHE A 1 73 ? 10.794 3.430 -10.726 1.00 82.25 73 PHE A CA 1
ATOM 532 C C . PHE A 1 73 ? 9.832 4.087 -9.731 1.00 82.25 73 PHE A C 1
ATOM 534 O O . PHE A 1 73 ? 9.588 5.290 -9.785 1.00 82.25 73 PHE A O 1
ATOM 541 N N . ALA A 1 74 ? 9.201 3.297 -8.870 1.00 89.06 74 ALA A N 1
ATOM 542 C CA . ALA A 1 74 ? 8.248 3.811 -7.902 1.00 89.06 74 ALA A CA 1
ATOM 543 C C . ALA A 1 74 ? 8.267 2.958 -6.639 1.00 89.06 74 ALA A C 1
ATOM 545 O O . ALA A 1 74 ? 7.931 1.778 -6.664 1.00 89.06 74 ALA A O 1
ATOM 546 N N . SER A 1 75 ? 8.598 3.575 -5.512 1.00 94.00 75 SER A N 1
ATOM 547 C CA . SER A 1 75 ? 8.382 2.982 -4.197 1.00 94.00 75 SER A CA 1
ATOM 548 C C . SER A 1 75 ? 7.256 3.728 -3.498 1.00 94.00 75 SER A C 1
ATOM 550 O O . SER A 1 75 ? 7.147 4.947 -3.624 1.00 94.00 75 SER A O 1
ATOM 552 N N . GLY A 1 76 ? 6.393 3.013 -2.788 1.00 95.75 76 GLY A N 1
ATOM 553 C CA . GLY A 1 76 ? 5.250 3.616 -2.115 1.00 95.75 76 GLY A CA 1
ATOM 554 C C . GLY A 1 76 ? 4.765 2.795 -0.936 1.00 95.75 76 GLY A C 1
ATOM 555 O O . GLY A 1 76 ? 5.232 1.689 -0.698 1.00 95.75 76 GLY A O 1
ATOM 556 N N . MET A 1 77 ? 3.824 3.350 -0.190 1.00 96.38 77 MET A N 1
ATOM 557 C CA . MET A 1 77 ? 3.153 2.690 0.921 1.00 96.38 77 MET A CA 1
ATOM 558 C C . MET A 1 77 ? 1.667 2.637 0.606 1.00 96.38 77 MET A C 1
ATOM 560 O O . MET A 1 77 ? 1.022 3.684 0.536 1.00 96.38 77 MET A O 1
ATOM 564 N N . ALA A 1 78 ? 1.135 1.436 0.399 1.00 97.12 78 ALA A N 1
ATOM 565 C CA . ALA A 1 78 ? -0.303 1.229 0.401 1.00 97.12 78 ALA A CA 1
ATOM 566 C C . ALA A 1 78 ? -0.802 1.235 1.843 1.00 97.12 78 ALA A C 1
ATOM 568 O O . ALA A 1 78 ? -0.192 0.616 2.712 1.00 97.12 78 ALA A O 1
ATOM 569 N N . VAL A 1 79 ? -1.916 1.911 2.087 1.00 97.50 79 VAL A N 1
ATOM 570 C CA . VAL A 1 79 ? -2.663 1.822 3.339 1.00 97.50 79 VAL A CA 1
ATOM 571 C C . VAL A 1 79 ? -4.114 1.548 3.000 1.00 97.50 79 VAL A C 1
ATOM 573 O O . VAL A 1 79 ? -4.692 2.182 2.118 1.00 97.50 79 VAL A O 1
ATOM 576 N N . VAL A 1 80 ? -4.686 0.588 3.705 1.00 97.81 80 VAL A N 1
ATOM 577 C CA . VAL A 1 80 ? -6.038 0.089 3.512 1.00 97.81 80 VAL A CA 1
ATOM 578 C C . VAL A 1 80 ? -6.795 0.239 4.816 1.00 97.81 80 VAL A C 1
ATOM 580 O O . VAL A 1 80 ? -6.296 -0.149 5.867 1.00 97.81 80 VAL A O 1
ATOM 583 N N . ASP A 1 81 ? -8.010 0.766 4.735 1.00 97.69 81 ASP A N 1
ATOM 584 C CA . ASP A 1 81 ? -8.998 0.690 5.802 1.00 97.69 81 ASP A CA 1
ATOM 585 C C . ASP A 1 81 ? -9.920 -0.496 5.528 1.00 97.69 81 ASP A C 1
ATOM 587 O O . ASP A 1 81 ? -10.755 -0.490 4.618 1.00 97.69 81 ASP A O 1
ATOM 591 N N . CYS A 1 82 ? -9.748 -1.536 6.336 1.00 98.06 82 CYS A N 1
ATOM 592 C CA . CYS A 1 82 ? -10.490 -2.777 6.243 1.00 98.06 82 CYS A CA 1
ATOM 593 C C . CYS A 1 82 ? -11.965 -2.603 6.630 1.00 98.06 82 CYS A C 1
ATOM 595 O O . CYS A 1 82 ? -12.815 -3.354 6.154 1.00 98.06 82 CYS A O 1
ATOM 597 N N . THR A 1 83 ? -12.308 -1.599 7.438 1.00 97.25 83 THR A N 1
ATOM 598 C CA . THR A 1 83 ? -13.695 -1.338 7.843 1.00 97.25 83 THR A CA 1
ATOM 599 C C . THR A 1 83 ? -14.476 -0.675 6.716 1.00 97.25 83 THR A C 1
ATOM 601 O O . THR A 1 83 ? -15.564 -1.135 6.369 1.00 97.25 83 THR A O 1
ATOM 604 N N . SER A 1 84 ? -13.921 0.381 6.115 1.00 96.88 84 SER A N 1
ATOM 605 C CA . SER A 1 84 ? -14.575 1.114 5.018 1.00 96.88 84 SER A CA 1
ATOM 606 C C . SER A 1 84 ? -14.311 0.518 3.630 1.00 96.88 84 SER A C 1
ATOM 608 O O . SER A 1 84 ? -14.947 0.921 2.656 1.00 96.88 84 SER A O 1
ATOM 610 N N . ALA A 1 85 ? -13.394 -0.449 3.533 1.00 97.12 85 ALA A N 1
ATOM 611 C CA . ALA A 1 85 ? -12.891 -1.014 2.284 1.00 97.12 85 ALA A CA 1
ATOM 612 C C . ALA A 1 85 ? -12.338 0.054 1.317 1.00 97.12 85 ALA A C 1
ATOM 614 O O . ALA A 1 85 ? -12.471 -0.068 0.095 1.00 97.12 85 ALA A O 1
ATOM 615 N N . THR A 1 86 ? -11.727 1.100 1.876 1.00 97.56 86 THR A N 1
ATOM 616 C CA . THR A 1 86 ? -11.018 2.144 1.130 1.00 97.56 86 THR A CA 1
ATOM 617 C C . THR A 1 86 ? -9.515 1.918 1.219 1.00 97.56 86 THR A C 1
ATOM 619 O O . THR A 1 86 ? -9.024 1.238 2.118 1.00 97.56 86 THR A O 1
ATOM 622 N N . SER A 1 87 ? -8.763 2.458 0.269 1.00 97.69 87 SER A N 1
ATOM 623 C CA . SER A 1 87 ? -7.307 2.355 0.275 1.00 97.69 87 SER A CA 1
ATOM 624 C C . SER A 1 87 ? -6.685 3.586 -0.357 1.00 97.69 87 SER A C 1
ATOM 626 O O . SER A 1 87 ? -7.363 4.326 -1.055 1.00 97.69 87 SER A O 1
ATOM 628 N N . ALA A 1 88 ? -5.405 3.820 -0.115 1.00 97.88 88 ALA A N 1
ATOM 629 C CA . ALA A 1 88 ? -4.617 4.793 -0.852 1.00 97.88 88 ALA A CA 1
ATOM 630 C C . ALA A 1 88 ? -3.167 4.326 -0.930 1.00 97.88 88 ALA A C 1
ATOM 632 O O . ALA A 1 88 ? -2.724 3.500 -0.133 1.00 97.88 88 ALA A O 1
ATOM 633 N N . ILE A 1 89 ? -2.413 4.889 -1.869 1.00 97.25 89 ILE A N 1
ATOM 634 C CA . ILE A 1 89 ? -0.960 4.737 -1.929 1.00 97.25 89 ILE A CA 1
ATOM 635 C C . ILE A 1 89 ? -0.328 6.105 -1.748 1.00 97.25 89 ILE A C 1
ATOM 637 O O . ILE A 1 89 ? -0.727 7.058 -2.415 1.00 97.25 89 ILE A O 1
ATOM 641 N N . VAL A 1 90 ? 0.681 6.194 -0.886 1.00 96.62 90 VAL A N 1
ATOM 642 C CA . VAL A 1 90 ? 1.586 7.344 -0.807 1.00 96.62 90 VAL A CA 1
ATOM 643 C C . VAL A 1 90 ? 2.898 6.971 -1.473 1.00 96.62 90 VAL A C 1
ATOM 645 O O . VAL A 1 90 ? 3.543 6.002 -1.080 1.00 96.62 90 VAL A O 1
ATOM 648 N N . TRP A 1 91 ? 3.297 7.728 -2.488 1.00 95.31 91 TRP A N 1
ATOM 649 C CA . TRP A 1 91 ? 4.524 7.474 -3.235 1.00 95.31 91 TRP A CA 1
ATOM 650 C C . TRP A 1 91 ? 5.704 8.214 -2.623 1.00 95.31 91 TRP A C 1
ATOM 652 O O . TRP A 1 91 ? 5.578 9.371 -2.217 1.00 95.31 91 TRP A O 1
ATOM 662 N N . ALA A 1 92 ? 6.856 7.549 -2.594 1.00 93.56 92 ALA A N 1
ATOM 663 C CA . ALA A 1 92 ? 8.117 8.142 -2.193 1.00 93.56 92 ALA A CA 1
ATOM 664 C C . ALA A 1 92 ? 8.442 9.346 -3.080 1.00 93.56 92 ALA A C 1
ATOM 666 O O . ALA A 1 92 ? 8.068 9.409 -4.256 1.00 93.56 92 ALA A O 1
ATOM 667 N N . LYS A 1 93 ? 9.141 10.323 -2.507 1.00 90.31 93 LYS A N 1
ATOM 668 C CA . LYS A 1 93 ? 9.585 11.482 -3.274 1.00 90.31 93 LYS A CA 1
ATOM 669 C C . LYS A 1 93 ? 10.792 11.080 -4.109 1.00 90.31 93 LYS A C 1
ATOM 671 O O . LYS A 1 93 ? 11.704 10.416 -3.619 1.00 90.31 93 LYS A O 1
ATOM 676 N N . SER A 1 94 ? 10.809 11.517 -5.361 1.00 83.06 94 SER A N 1
ATOM 677 C CA . SER A 1 94 ? 12.022 11.454 -6.168 1.00 83.06 94 SER A CA 1
ATOM 678 C C . SER A 1 94 ? 13.106 12.331 -5.526 1.00 83.06 94 SER A C 1
ATOM 680 O O . SER A 1 94 ? 12.770 13.384 -4.968 1.00 83.06 94 SER A O 1
ATOM 682 N N . PRO A 1 95 ? 14.382 11.926 -5.596 1.00 78.00 95 PRO A N 1
ATOM 683 C CA . PRO A 1 95 ? 15.480 12.780 -5.185 1.00 78.00 95 PRO A CA 1
ATOM 684 C C . PRO A 1 95 ? 15.534 14.044 -6.066 1.00 78.00 95 PRO A C 1
ATOM 686 O O . PRO A 1 95 ? 14.975 14.053 -7.178 1.00 78.00 95 PRO A O 1
ATOM 689 N N . PRO A 1 96 ? 16.186 15.114 -5.581 1.00 78.38 96 PRO A N 1
ATOM 690 C CA . PRO A 1 96 ? 16.510 16.295 -6.376 1.00 78.38 96 PRO A CA 1
ATOM 691 C C . PRO A 1 96 ? 17.122 15.935 -7.736 1.00 78.38 96 PRO A C 1
ATOM 693 O O . PRO A 1 96 ? 17.782 14.910 -7.889 1.00 78.38 96 PRO A O 1
ATOM 696 N N . GLN A 1 97 ? 16.875 16.762 -8.753 1.00 72.19 97 GLN A N 1
ATOM 697 C CA . GLN A 1 97 ? 17.255 16.451 -10.137 1.00 72.19 97 GLN A CA 1
ATOM 698 C C . GLN A 1 97 ? 18.775 16.324 -10.334 1.00 72.19 97 GLN A C 1
ATOM 700 O O . GLN A 1 97 ? 19.220 15.566 -11.188 1.00 72.19 97 GLN A O 1
ATOM 705 N N . ASP A 1 98 ? 19.561 17.040 -9.537 1.00 76.00 98 ASP A N 1
ATOM 706 C CA . ASP A 1 98 ? 21.023 16.988 -9.486 1.00 76.00 98 ASP A CA 1
ATOM 707 C C . ASP A 1 98 ? 21.577 15.719 -8.815 1.00 76.00 98 ASP A C 1
ATOM 709 O O . ASP A 1 98 ? 22.747 15.392 -9.002 1.00 76.00 98 ASP A O 1
ATOM 713 N N . GLU A 1 99 ? 20.732 14.970 -8.106 1.00 70.69 99 GLU A N 1
ATOM 714 C CA . GLU A 1 99 ? 21.054 13.675 -7.495 1.00 70.69 99 GLU A CA 1
ATOM 715 C C . GLU A 1 99 ? 20.524 12.485 -8.318 1.00 70.69 99 GLU A C 1
ATOM 717 O O . GLU A 1 99 ? 20.782 11.329 -7.984 1.00 70.69 99 GLU A O 1
ATOM 722 N N . GLN A 1 100 ? 19.792 12.732 -9.410 1.00 68.62 100 GLN A N 1
ATOM 723 C CA . GLN A 1 100 ? 19.272 11.665 -10.266 1.00 68.62 100 GLN A CA 1
ATOM 724 C C . GLN A 1 100 ? 20.353 11.145 -11.215 1.00 68.62 100 GLN A C 1
ATOM 726 O O . GLN A 1 100 ? 20.882 11.870 -12.059 1.00 68.62 100 GLN A O 1
ATOM 731 N N . THR A 1 101 ? 20.635 9.844 -11.146 1.00 64.75 101 THR A N 1
ATOM 732 C CA . THR A 1 101 ? 21.386 9.164 -12.204 1.00 64.75 101 THR A CA 1
ATOM 733 C C . THR A 1 101 ? 20.532 9.060 -13.475 1.00 64.75 101 THR A C 1
ATOM 735 O O . THR A 1 101 ? 19.302 9.119 -13.431 1.00 64.75 101 THR A O 1
ATOM 738 N N . SER A 1 102 ? 21.170 8.885 -14.640 1.00 61.75 102 SER A N 1
ATOM 739 C CA . SER A 1 102 ? 20.489 8.820 -15.955 1.00 61.75 102 SER A CA 1
ATOM 740 C C . SER A 1 102 ? 19.389 7.751 -16.075 1.00 61.75 102 SER A C 1
ATOM 742 O O . SER A 1 102 ? 18.598 7.789 -17.015 1.00 61.75 102 SER A O 1
ATOM 744 N N . CYS A 1 103 ? 19.327 6.818 -15.123 1.00 65.69 103 CYS A N 1
ATOM 745 C CA . CYS A 1 103 ? 18.354 5.737 -15.076 1.00 65.69 103 CYS A CA 1
ATOM 746 C C . CYS A 1 103 ? 17.172 6.044 -14.123 1.00 65.69 103 CYS A C 1
ATOM 748 O O . CYS A 1 103 ? 16.304 5.197 -13.998 1.00 65.69 103 CYS A O 1
ATOM 750 N N . GLY A 1 104 ? 17.076 7.247 -13.530 1.00 62.25 104 GLY A N 1
ATOM 751 C CA . GLY A 1 104 ? 15.925 7.698 -12.737 1.00 62.25 104 GLY A CA 1
ATOM 752 C C . GLY A 1 104 ? 15.813 6.983 -11.390 1.00 62.25 104 GLY A C 1
ATOM 753 O O . GLY A 1 104 ? 15.171 5.945 -11.271 1.00 62.25 104 GLY A O 1
ATOM 754 N N . GLU A 1 105 ? 16.425 7.534 -10.346 1.00 64.19 105 GLU A N 1
ATOM 755 C CA . GLU A 1 105 ? 16.344 6.942 -9.009 1.00 64.19 105 GLU A CA 1
ATOM 756 C C . GLU A 1 105 ? 15.089 7.404 -8.270 1.00 64.19 105 GLU A C 1
ATOM 758 O O . GLU A 1 105 ? 14.702 8.568 -8.321 1.00 64.19 105 GLU A O 1
ATOM 763 N N . THR A 1 106 ? 14.437 6.480 -7.566 1.00 70.50 106 THR A N 1
ATOM 764 C CA . THR A 1 106 ? 13.414 6.803 -6.566 1.00 70.50 106 THR A CA 1
ATOM 765 C C . THR A 1 106 ? 13.926 6.332 -5.219 1.00 70.50 106 THR A C 1
ATOM 767 O O . THR A 1 106 ? 14.356 5.185 -5.094 1.00 70.50 106 THR A O 1
ATOM 770 N N . LEU A 1 107 ? 13.885 7.206 -4.211 1.0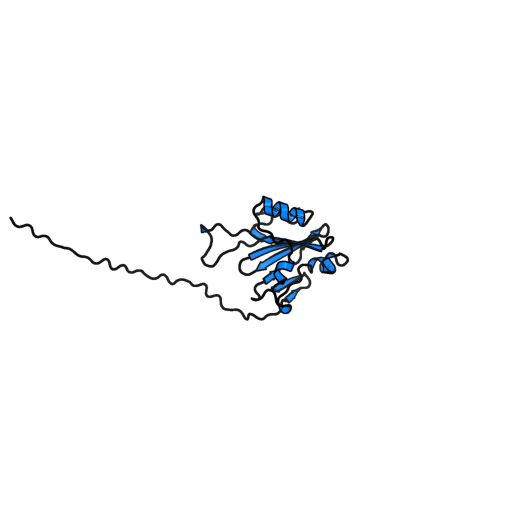0 81.44 107 LEU A N 1
ATOM 771 C CA . LEU A 1 107 ? 14.216 6.803 -2.850 1.00 81.44 107 LEU A CA 1
ATOM 772 C C . LEU A 1 107 ? 13.222 5.726 -2.393 1.00 81.44 107 LEU A C 1
ATOM 774 O O . LEU A 1 107 ? 12.028 5.829 -2.693 1.00 81.44 107 LEU A O 1
ATOM 778 N N . PRO A 1 108 ? 13.668 4.689 -1.669 1.00 88.75 108 PRO A N 1
ATOM 779 C CA . PRO A 1 108 ? 12.736 3.726 -1.109 1.00 88.75 108 PRO A CA 1
ATOM 780 C C . PRO A 1 108 ? 11.800 4.445 -0.133 1.00 88.75 108 PRO A C 1
ATOM 782 O O . PRO A 1 108 ? 12.234 5.317 0.621 1.00 88.75 108 PRO A O 1
ATOM 785 N N . ILE A 1 109 ? 10.521 4.060 -0.097 1.00 93.00 109 ILE A N 1
ATOM 786 C CA . ILE A 1 109 ? 9.540 4.679 0.807 1.00 93.00 109 ILE A CA 1
ATOM 787 C C . ILE A 1 109 ? 9.978 4.602 2.274 1.00 93.00 109 ILE A C 1
ATOM 789 O O . ILE A 1 109 ? 9.688 5.509 3.047 1.00 93.00 109 ILE A O 1
ATOM 793 N N . SER A 1 110 ? 10.754 3.576 2.638 1.00 90.31 110 SER A N 1
ATOM 794 C CA . SER A 1 110 ? 11.341 3.403 3.968 1.00 90.31 110 SER A CA 1
ATOM 795 C C . SER A 1 110 ? 12.257 4.555 4.397 1.00 90.31 110 SER A C 1
ATOM 797 O O . SER A 1 110 ? 12.354 4.830 5.589 1.00 90.31 110 SER A O 1
ATOM 799 N N . ALA A 1 111 ? 12.867 5.290 3.459 1.00 90.62 111 ALA A N 1
ATOM 800 C CA . ALA A 1 111 ? 13.635 6.499 3.763 1.00 90.62 111 ALA A CA 1
ATOM 801 C C . ALA A 1 111 ? 12.750 7.667 4.243 1.00 90.62 111 ALA A C 1
ATOM 803 O O . ALA A 1 111 ? 13.249 8.610 4.854 1.00 90.62 111 ALA A O 1
ATOM 804 N N . HIS A 1 112 ? 11.441 7.606 3.982 1.00 91.88 112 HIS A N 1
ATOM 805 C CA . HIS A 1 112 ? 10.463 8.603 4.407 1.00 91.88 112 HIS A CA 1
ATOM 806 C C . HIS A 1 112 ? 9.698 8.212 5.674 1.00 91.88 112 HIS A C 1
ATOM 808 O O . HIS A 1 112 ? 8.975 9.058 6.195 1.00 91.88 112 HIS A O 1
ATOM 814 N N . LEU A 1 113 ? 9.873 6.991 6.185 1.00 90.50 113 LEU A N 1
ATOM 815 C CA . LEU A 1 113 ? 9.240 6.524 7.419 1.00 90.50 113 LEU A CA 1
ATOM 816 C C . LEU A 1 113 ? 10.081 6.895 8.661 1.00 90.50 113 LEU A C 1
ATOM 818 O O . LEU A 1 113 ? 11.299 7.107 8.553 1.00 90.50 113 LEU A O 1
ATOM 822 N N . PRO A 1 114 ? 9.474 6.944 9.861 1.00 89.00 114 PRO A N 1
ATOM 823 C CA . PRO A 1 114 ? 10.201 7.062 11.118 1.00 89.00 114 PRO A CA 1
ATOM 824 C C . PRO A 1 114 ? 11.305 5.996 11.275 1.00 89.00 114 PRO A C 1
ATOM 826 O O . PRO A 1 114 ? 11.169 4.882 10.768 1.00 89.00 114 PRO A O 1
ATOM 829 N N . PRO A 1 115 ? 12.409 6.302 11.986 1.00 87.12 115 PRO A N 1
ATOM 830 C CA . PRO A 1 115 ? 12.663 7.542 12.727 1.00 87.12 115 PRO A CA 1
ATOM 831 C C . PRO A 1 115 ? 13.244 8.688 11.880 1.00 87.12 115 PRO A C 1
ATOM 833 O O . PRO A 1 115 ? 13.405 9.791 12.389 1.00 87.12 115 PRO A O 1
ATOM 836 N N . LYS A 1 116 ? 13.618 8.443 10.619 1.00 85.00 116 LYS A N 1
ATOM 837 C CA . LYS A 1 116 ? 14.350 9.430 9.801 1.00 85.00 116 LYS A CA 1
ATOM 838 C C . LYS A 1 116 ? 13.440 10.319 8.960 1.00 85.00 116 LYS A C 1
ATOM 840 O O . LYS A 1 116 ? 13.823 11.441 8.644 1.00 85.00 116 LYS A O 1
ATOM 845 N N . GLY A 1 117 ? 12.272 9.818 8.576 1.00 86.00 117 GLY A N 1
ATOM 846 C CA . GLY A 1 117 ? 11.321 10.536 7.745 1.00 86.00 117 GLY A CA 1
ATOM 847 C C . GLY A 1 117 ? 10.009 10.847 8.459 1.00 86.00 117 GLY A C 1
ATOM 848 O O . GLY A 1 117 ? 9.703 10.306 9.519 1.00 86.00 117 GLY A O 1
ATOM 849 N N . ALA A 1 118 ? 9.249 11.765 7.862 1.00 88.44 118 ALA A N 1
ATOM 850 C CA . ALA A 1 118 ? 8.033 12.324 8.445 1.00 88.44 118 ALA A CA 1
ATOM 851 C C . ALA A 1 118 ? 6.764 11.494 8.181 1.00 88.44 118 ALA A C 1
ATOM 853 O O . ALA A 1 118 ? 5.741 11.763 8.799 1.00 88.44 118 ALA A O 1
ATOM 854 N N . LEU A 1 119 ? 6.790 10.525 7.260 1.00 89.75 119 LEU A N 1
ATOM 855 C CA . LEU A 1 119 ? 5.623 9.711 6.919 1.00 89.75 119 LEU A CA 1
ATOM 856 C C . LEU A 1 119 ? 5.378 8.655 8.001 1.00 89.75 119 LEU A C 1
ATOM 858 O O . LEU A 1 119 ? 5.808 7.512 7.880 1.00 89.75 119 LEU A O 1
ATOM 862 N N . ASP A 1 120 ? 4.687 9.042 9.066 1.00 88.00 120 ASP A N 1
ATOM 863 C CA . ASP A 1 120 ? 4.258 8.121 10.114 1.00 88.00 120 ASP A CA 1
ATOM 864 C C . ASP A 1 120 ? 2.898 7.508 9.768 1.00 88.00 120 ASP A C 1
ATOM 866 O O . ASP A 1 120 ? 1.863 8.156 9.890 1.00 88.00 120 ASP A O 1
ATOM 870 N N . VAL A 1 121 ? 2.905 6.248 9.335 1.00 85.00 121 VAL A N 1
ATOM 871 C CA . VAL A 1 121 ? 1.679 5.489 9.043 1.00 85.00 121 VAL A CA 1
ATOM 872 C C . VAL A 1 121 ? 1.025 4.869 10.271 1.00 85.00 121 VAL A C 1
ATOM 874 O O . VAL A 1 121 ? -0.155 4.540 10.208 1.00 85.00 121 VAL A O 1
ATOM 877 N N . SER A 1 122 ? 1.753 4.758 11.383 1.00 81.12 122 SER A N 1
ATOM 878 C CA . SER A 1 122 ? 1.231 4.210 12.639 1.00 81.12 122 SER A CA 1
ATOM 879 C C . SER A 1 122 ? 0.398 5.231 13.417 1.00 81.12 122 SER A C 1
ATOM 881 O O . SER A 1 122 ? -0.553 4.875 14.107 1.00 81.12 122 SER A O 1
ATOM 883 N N . GLY A 1 123 ? 0.707 6.521 13.258 1.00 79.25 123 GLY A N 1
ATOM 884 C CA . GLY A 1 123 ? -0.044 7.626 13.856 1.00 79.25 123 GLY A CA 1
ATOM 885 C C . GLY A 1 123 ? -1.298 8.044 13.081 1.00 79.25 123 GLY A C 1
ATOM 886 O O . GLY A 1 123 ? -2.014 8.950 13.516 1.00 79.25 123 GLY A O 1
ATOM 887 N N . ILE A 1 124 ? -1.578 7.435 11.925 1.00 79.88 124 ILE A N 1
ATOM 888 C CA . ILE A 1 124 ? -2.681 7.858 11.061 1.00 79.88 124 ILE A CA 1
ATOM 889 C C . ILE A 1 124 ? -3.950 7.071 11.382 1.00 79.88 124 ILE A C 1
ATOM 891 O O . ILE A 1 124 ? -4.003 5.862 11.221 1.00 79.88 124 ILE A O 1
ATOM 895 N N . GLY A 1 125 ? -5.009 7.782 11.777 1.00 85.94 125 GLY A N 1
ATOM 896 C CA . GLY A 1 125 ? -6.293 7.170 12.140 1.00 85.94 125 GLY A CA 1
ATOM 897 C C . GLY A 1 125 ? -7.229 6.837 10.971 1.00 85.94 125 GLY A C 1
ATOM 898 O O . GLY A 1 125 ? -8.281 6.252 11.202 1.00 85.94 125 GLY A O 1
ATOM 899 N N . SER A 1 126 ? -6.913 7.231 9.729 1.00 93.50 126 SER A N 1
ATOM 900 C CA . SER A 1 126 ? -7.726 6.898 8.544 1.00 93.50 126 SER A CA 1
ATOM 901 C C . SER A 1 126 ? -6.976 7.098 7.223 1.00 93.50 126 SER A C 1
ATOM 903 O O . SER A 1 126 ? -6.069 7.926 7.129 1.00 93.50 126 SER A O 1
ATOM 905 N N . VAL A 1 127 ? -7.428 6.431 6.156 1.00 95.75 127 VAL A N 1
ATOM 906 C CA . VAL A 1 127 ? -6.915 6.639 4.785 1.00 95.75 127 VAL A CA 1
ATOM 907 C C . VAL A 1 127 ? -7.056 8.103 4.339 1.00 95.75 127 VAL A C 1
ATOM 909 O O . VAL A 1 127 ? -6.138 8.663 3.741 1.00 95.75 127 VAL A O 1
ATOM 912 N N . ALA A 1 128 ? -8.165 8.770 4.672 1.00 93.88 128 ALA A N 1
ATOM 913 C CA . ALA A 1 128 ? -8.346 10.189 4.361 1.00 93.88 128 ALA A CA 1
ATOM 914 C C . ALA A 1 128 ? -7.311 11.074 5.082 1.00 93.88 128 ALA A C 1
ATOM 916 O O . ALA A 1 128 ? -6.740 11.978 4.468 1.00 93.88 128 ALA A O 1
ATOM 917 N N . GLY A 1 129 ? -7.026 10.779 6.355 1.00 91.88 129 GLY A N 1
ATOM 918 C CA . GLY A 1 129 ? -5.979 11.452 7.125 1.00 91.88 129 GLY A CA 1
ATOM 919 C C . GLY A 1 129 ? -4.588 11.263 6.514 1.00 91.88 129 GLY A C 1
ATOM 920 O O . GLY A 1 129 ? -3.835 12.230 6.415 1.00 91.88 129 GLY A O 1
ATOM 921 N N . LEU A 1 130 ? -4.279 10.060 6.011 1.00 92.62 130 LEU A N 1
ATOM 922 C CA . LEU A 1 130 ? -3.034 9.788 5.280 1.00 92.62 130 LEU A CA 1
ATOM 923 C C . LEU A 1 130 ? -2.908 10.657 4.036 1.00 92.62 130 LEU A C 1
ATOM 925 O O . LEU A 1 130 ? -1.861 11.259 3.813 1.00 92.62 130 LEU A O 1
ATOM 929 N N . VAL A 1 131 ? -3.964 10.735 3.228 1.00 94.19 131 VAL A N 1
ATOM 930 C CA . VAL A 1 131 ? -3.952 11.521 1.989 1.00 94.19 131 VAL A CA 1
ATOM 931 C C . VAL A 1 131 ? -3.777 13.012 2.286 1.00 94.19 131 VAL A C 1
ATOM 933 O O . VAL A 1 131 ? -2.990 13.676 1.611 1.00 94.19 131 VAL A O 1
ATOM 936 N N . GLN A 1 132 ? -4.451 13.532 3.316 1.00 92.94 132 GLN A N 1
ATOM 937 C CA . GLN A 1 132 ? -4.286 14.921 3.757 1.00 92.94 132 GLN A CA 1
ATOM 938 C C . GLN A 1 132 ? -2.860 15.197 4.250 1.00 92.94 132 GLN A C 1
ATOM 940 O O . GLN A 1 132 ? -2.247 16.179 3.829 1.00 92.94 132 GLN A O 1
ATOM 945 N N . PHE A 1 133 ? -2.306 14.311 5.084 1.00 91.94 133 PHE A N 1
ATOM 946 C CA . PHE A 1 133 ? -0.928 14.412 5.560 1.00 91.94 133 PHE A CA 1
ATOM 947 C C . PHE A 1 133 ? 0.076 14.382 4.400 1.00 91.94 133 PHE A C 1
ATOM 949 O O . PHE A 1 133 ? 0.970 15.228 4.321 1.00 91.94 133 PHE A O 1
ATOM 956 N N . ALA A 1 134 ? -0.086 13.430 3.480 1.00 93.56 134 ALA A N 1
ATOM 957 C CA . ALA A 1 134 ? 0.760 13.270 2.308 1.00 93.56 134 ALA A CA 1
ATOM 958 C C . ALA A 1 134 ? 0.761 14.543 1.450 1.00 93.56 134 ALA A C 1
ATOM 960 O O . ALA A 1 134 ? 1.832 15.059 1.131 1.00 93.56 134 ALA A O 1
ATOM 961 N N . ALA A 1 135 ? -0.419 15.099 1.158 1.00 92.19 135 ALA A N 1
ATOM 962 C CA . ALA A 1 135 ? -0.558 16.337 0.397 1.00 92.19 135 ALA A CA 1
ATOM 963 C C . ALA A 1 135 ? 0.116 17.530 1.096 1.00 92.19 135 ALA A C 1
ATOM 965 O O . ALA A 1 135 ? 0.897 18.244 0.466 1.00 92.19 135 ALA A O 1
ATOM 966 N N . ALA A 1 136 ? -0.115 17.708 2.402 1.00 92.69 136 ALA A N 1
ATOM 967 C CA . ALA A 1 136 ? 0.490 18.787 3.190 1.00 92.69 136 ALA A CA 1
ATOM 968 C C . ALA A 1 136 ? 2.025 18.714 3.227 1.00 92.69 136 ALA A C 1
ATOM 970 O O . ALA A 1 136 ? 2.700 19.734 3.338 1.00 92.69 136 ALA A O 1
ATOM 971 N N . ASN A 1 137 ? 2.579 17.509 3.091 1.00 91.88 137 ASN A N 1
ATOM 972 C CA . ASN A 1 137 ? 4.014 17.267 3.101 1.00 91.88 137 ASN A CA 1
ATOM 973 C C . ASN A 1 137 ? 4.594 17.058 1.697 1.00 91.88 137 ASN A C 1
ATOM 975 O O . ASN A 1 137 ? 5.751 16.661 1.580 1.00 91.88 137 ASN A O 1
ATOM 979 N N . GLY A 1 138 ? 3.841 17.319 0.624 1.00 91.88 138 GLY A N 1
ATOM 980 C CA . GLY A 1 138 ? 4.334 17.251 -0.756 1.00 91.88 138 GLY A CA 1
ATOM 981 C C . GLY A 1 138 ? 4.615 15.836 -1.275 1.00 91.88 138 GLY A C 1
ATOM 982 O O . GLY A 1 138 ? 5.444 15.665 -2.169 1.00 91.88 138 GLY A O 1
ATOM 983 N N . PHE A 1 139 ? 3.981 14.812 -0.707 1.00 93.81 139 PHE A N 1
ATOM 984 C CA . PHE A 1 139 ? 3.960 13.469 -1.282 1.00 93.81 139 PHE A CA 1
ATOM 985 C C . PHE A 1 139 ? 2.857 13.359 -2.338 1.00 93.81 139 PHE A C 1
ATOM 987 O O . PHE A 1 139 ? 1.796 13.973 -2.223 1.00 93.81 139 PHE A O 1
ATOM 994 N N . LYS A 1 140 ? 3.092 12.536 -3.362 1.00 94.62 140 LYS A N 1
ATOM 995 C CA . LYS A 1 140 ? 2.057 12.174 -4.337 1.00 94.62 140 LYS A CA 1
ATOM 996 C C . LYS A 1 140 ? 1.232 11.016 -3.794 1.00 94.62 140 LYS A C 1
ATOM 998 O O . LYS A 1 140 ? 1.781 10.121 -3.152 1.00 94.62 140 LYS A O 1
ATOM 1003 N N . THR A 1 141 ? -0.059 11.001 -4.107 1.00 95.88 141 THR A N 1
ATOM 1004 C CA . THR A 1 141 ? -0.960 9.924 -3.695 1.00 95.88 141 THR A CA 1
ATOM 1005 C C . THR A 1 141 ? -1.732 9.327 -4.865 1.00 95.88 141 THR A C 1
ATOM 1007 O O . THR A 1 141 ? -1.974 9.980 -5.880 1.00 95.88 141 THR A O 1
ATOM 1010 N N . THR A 1 142 ? -2.128 8.068 -4.705 1.00 96.44 142 THR A N 1
ATOM 1011 C CA . THR A 1 142 ? -3.129 7.385 -5.530 1.00 96.44 142 THR A CA 1
ATOM 1012 C C . THR A 1 142 ? -4.303 7.020 -4.631 1.00 96.44 142 THR A C 1
ATOM 1014 O O . THR A 1 142 ? -4.092 6.493 -3.542 1.00 96.44 142 THR A O 1
ATOM 1017 N N . ALA A 1 143 ? -5.526 7.327 -5.064 1.00 93.69 143 ALA A N 1
ATOM 1018 C CA . ALA A 1 143 ? -6.725 7.243 -4.226 1.00 93.69 143 ALA A CA 1
ATOM 1019 C C . ALA A 1 143 ? -7.311 5.831 -4.067 1.00 93.69 143 ALA A C 1
ATOM 1021 O O . ALA A 1 143 ? -8.207 5.662 -3.254 1.00 93.69 143 ALA A O 1
ATOM 1022 N N . ASP A 1 144 ? -6.857 4.849 -4.847 1.00 94.88 144 ASP A N 1
ATOM 1023 C CA . ASP A 1 144 ? -7.227 3.439 -4.697 1.00 94.88 144 ASP A CA 1
ATOM 1024 C C . ASP A 1 144 ? -6.018 2.574 -5.070 1.00 94.88 144 ASP A C 1
ATOM 1026 O O . ASP A 1 144 ? -5.472 2.686 -6.168 1.00 94.88 144 ASP A O 1
ATOM 1030 N N . ALA A 1 145 ? -5.575 1.709 -4.160 1.00 94.44 145 ALA A N 1
ATOM 1031 C CA . ALA A 1 145 ? -4.449 0.815 -4.396 1.00 94.44 145 ALA A CA 1
ATOM 1032 C C . ALA A 1 145 ? -4.723 -0.196 -5.526 1.00 94.44 145 ALA A C 1
ATOM 1034 O O . ALA A 1 145 ? -3.791 -0.600 -6.227 1.00 94.44 145 ALA A O 1
ATOM 1035 N N . ASN A 1 14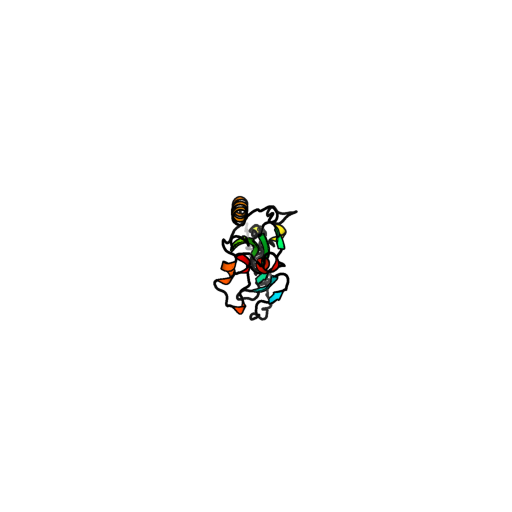6 ? -5.992 -0.541 -5.782 1.00 94.62 146 ASN A N 1
ATOM 1036 C CA . ASN A 1 146 ? -6.373 -1.383 -6.918 1.00 94.62 146 ASN A CA 1
ATOM 1037 C C . ASN A 1 146 ? -6.191 -0.692 -8.275 1.00 94.62 146 ASN A C 1
ATOM 1039 O O . ASN A 1 146 ? -6.223 -1.370 -9.306 1.00 94.62 146 ASN A O 1
ATOM 1043 N N . ASP A 1 147 ? -5.935 0.618 -8.317 1.00 95.25 147 ASP A N 1
ATOM 1044 C CA . ASP A 1 147 ? -5.637 1.313 -9.571 1.00 95.25 147 ASP A CA 1
ATOM 1045 C C . ASP A 1 147 ? -4.395 0.746 -10.258 1.00 95.25 147 ASP A C 1
ATOM 1047 O O . ASP A 1 147 ? -4.347 0.683 -11.488 1.00 95.25 147 ASP A O 1
ATOM 1051 N N . LEU A 1 148 ? -3.442 0.225 -9.480 1.00 93.25 148 LEU A N 1
ATOM 1052 C CA . LEU A 1 148 ? -2.263 -0.458 -10.009 1.00 93.25 148 LEU A CA 1
ATOM 1053 C C . LEU A 1 148 ? -2.606 -1.731 -10.797 1.00 93.25 148 LEU A C 1
ATOM 1055 O O . LEU A 1 148 ? -1.847 -2.125 -11.684 1.00 93.25 148 LEU A O 1
ATOM 1059 N N . ASN A 1 149 ? -3.764 -2.342 -10.531 1.00 95.06 149 ASN A N 1
ATOM 1060 C CA . ASN A 1 149 ? -4.232 -3.563 -11.182 1.00 95.06 149 ASN A CA 1
ATOM 1061 C C . ASN A 1 149 ? -5.092 -3.313 -12.432 1.00 95.06 149 ASN A C 1
ATOM 1063 O O . ASN A 1 149 ? -5.274 -4.245 -13.223 1.00 95.06 149 ASN A O 1
ATOM 1067 N N . LYS A 1 150 ? -5.617 -2.091 -12.640 1.00 93.31 150 LYS A N 1
ATOM 1068 C CA . LYS A 1 150 ? -6.633 -1.785 -13.674 1.00 93.31 150 LYS A CA 1
ATOM 1069 C C . LYS A 1 150 ? -6.228 -2.229 -15.084 1.00 93.31 150 LYS A C 1
ATOM 1071 O O . LYS A 1 150 ? -7.049 -2.788 -15.804 1.00 93.31 150 LYS A O 1
ATOM 1076 N N . ASN A 1 151 ? -4.957 -2.052 -15.442 1.00 91.19 151 ASN A N 1
ATOM 1077 C CA . ASN A 1 151 ? -4.430 -2.378 -16.773 1.00 91.19 151 ASN A CA 1
ATOM 1078 C C . ASN A 1 151 ? -3.573 -3.653 -16.802 1.00 91.19 151 ASN A C 1
ATOM 1080 O O . ASN A 1 151 ? -2.910 -3.933 -17.797 1.00 91.19 151 ASN A O 1
ATOM 1084 N N . GLN A 1 15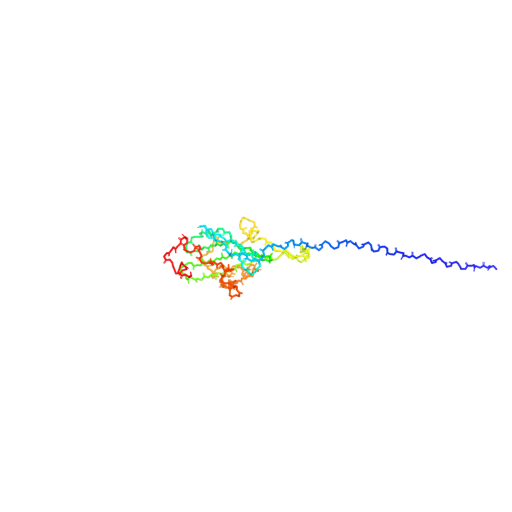2 ? -3.566 -4.429 -15.716 1.00 93.38 152 GLN A N 1
ATOM 1085 C CA . GLN A 1 152 ? -2.751 -5.637 -15.611 1.00 93.38 152 GLN A CA 1
ATOM 1086 C C . GLN A 1 152 ? -3.551 -6.874 -16.020 1.00 93.38 152 GLN A C 1
ATOM 1088 O O . GLN A 1 152 ? -4.765 -6.969 -15.780 1.00 93.38 152 GLN A O 1
ATOM 1093 N N . ARG A 1 153 ? -2.867 -7.870 -16.594 1.00 95.00 153 ARG A N 1
ATOM 1094 C CA . ARG A 1 153 ? -3.454 -9.202 -16.808 1.00 95.00 153 ARG A CA 1
ATOM 1095 C C . ARG A 1 153 ? -3.714 -9.844 -15.453 1.00 95.00 153 ARG A C 1
ATOM 1097 O O . ARG A 1 153 ? -2.980 -9.602 -14.506 1.00 95.00 153 ARG A O 1
ATOM 1104 N N . HIS A 1 154 ? -4.700 -10.733 -15.368 1.00 95.06 154 HIS A N 1
ATOM 1105 C CA . HIS A 1 154 ? -5.058 -11.386 -14.104 1.00 95.06 154 HIS A CA 1
ATOM 1106 C C . HIS A 1 154 ? -3.860 -12.045 -13.393 1.00 95.06 154 HIS A C 1
ATOM 1108 O O . HIS A 1 154 ? -3.747 -11.954 -12.179 1.00 95.06 154 HIS A O 1
ATOM 1114 N N . LYS A 1 155 ? -2.936 -12.667 -14.140 1.00 95.00 155 LYS A N 1
ATOM 1115 C CA . LYS A 1 155 ? -1.748 -13.323 -13.563 1.00 95.00 155 LYS A CA 1
ATOM 1116 C C . LYS A 1 155 ? -0.729 -12.350 -12.942 1.00 95.00 155 LYS A C 1
ATOM 1118 O O . LYS A 1 155 ? 0.134 -12.811 -12.202 1.00 95.00 155 LYS A O 1
ATOM 1123 N N . ASP A 1 156 ? -0.829 -11.064 -13.272 1.00 96.00 156 ASP A N 1
ATOM 1124 C CA . ASP A 1 156 ? 0.095 -9.997 -12.875 1.00 96.00 156 ASP A CA 1
ATOM 1125 C C . ASP A 1 156 ? -0.510 -9.103 -11.763 1.00 96.00 156 ASP A C 1
ATOM 1127 O O . ASP A 1 156 ? 0.133 -8.153 -11.317 1.00 96.00 156 ASP A O 1
ATOM 1131 N N . ARG A 1 157 ? -1.760 -9.354 -11.340 1.00 96.62 157 ARG A N 1
ATOM 1132 C CA . ARG A 1 157 ? -2.474 -8.547 -10.333 1.00 96.62 157 ARG A CA 1
ATOM 1133 C C . ARG A 1 157 ? -2.178 -9.037 -8.924 1.00 96.62 157 ARG A C 1
ATOM 1135 O O . ARG A 1 157 ? -2.316 -10.226 -8.665 1.00 96.62 157 ARG A O 1
ATOM 1142 N N . PHE A 1 158 ? -1.865 -8.129 -8.011 1.00 96.50 158 PHE A N 1
ATOM 1143 C CA . PHE A 1 158 ? -1.758 -8.440 -6.583 1.00 96.50 158 PHE A CA 1
ATOM 1144 C C . PHE A 1 158 ? -3.079 -8.134 -5.867 1.00 96.50 158 PHE A C 1
ATOM 1146 O O . PHE A 1 158 ? -3.893 -7.356 -6.365 1.00 96.50 158 PHE A O 1
ATOM 1153 N N . ASP A 1 159 ? -3.300 -8.726 -4.698 1.00 97.06 159 ASP A N 1
ATOM 1154 C CA . ASP A 1 159 ? -4.456 -8.404 -3.859 1.00 97.06 159 ASP A CA 1
ATOM 1155 C C . ASP A 1 159 ? -4.113 -7.276 -2.876 1.00 97.06 159 ASP A C 1
ATOM 1157 O O . ASP A 1 159 ? -3.486 -7.507 -1.842 1.00 97.06 159 ASP A O 1
ATOM 1161 N N . ALA A 1 160 ? -4.550 -6.052 -3.190 1.00 96.50 160 ALA A N 1
ATOM 1162 C CA . ALA A 1 160 ? -4.314 -4.883 -2.344 1.00 96.50 160 ALA A CA 1
ATOM 1163 C C . ALA A 1 160 ? -4.965 -5.000 -0.953 1.00 96.50 160 ALA A C 1
ATOM 1165 O O . ALA A 1 160 ? -4.529 -4.329 -0.025 1.00 96.50 160 ALA A O 1
ATOM 1166 N N . PHE A 1 161 ? -5.980 -5.854 -0.793 1.00 98.00 161 PHE A N 1
ATOM 1167 C CA . PHE A 1 161 ? -6.718 -6.054 0.453 1.00 98.00 161 PHE A CA 1
ATOM 1168 C C . PHE A 1 161 ? -6.330 -7.357 1.171 1.00 98.00 161 PHE A C 1
ATOM 1170 O O . PHE A 1 161 ? -6.948 -7.699 2.182 1.00 98.00 161 PHE A O 1
ATOM 1177 N N . CYS A 1 162 ? -5.283 -8.065 0.720 1.00 98.19 162 CYS A N 1
ATOM 1178 C CA . CYS A 1 162 ? -4.830 -9.315 1.343 1.00 98.19 162 CYS A CA 1
ATOM 1179 C C . CYS A 1 162 ? -4.601 -9.147 2.851 1.00 98.19 162 CYS A C 1
ATOM 1181 O O . CYS A 1 162 ? -5.051 -9.962 3.654 1.00 98.19 162 CYS A O 1
ATOM 1183 N N . GLY A 1 163 ? -3.986 -8.036 3.260 1.00 98.00 163 GLY A N 1
ATOM 1184 C CA . GLY A 1 163 ? -3.742 -7.751 4.669 1.00 98.00 163 GLY A CA 1
ATOM 1185 C C . GLY A 1 163 ? -5.015 -7.636 5.522 1.00 98.00 163 GLY A C 1
ATOM 1186 O O . GLY A 1 163 ? -4.992 -7.998 6.695 1.00 98.00 163 GLY A O 1
ATOM 1187 N N . CYS A 1 164 ? -6.150 -7.232 4.939 1.00 98.56 164 CYS A N 1
ATOM 1188 C CA . CYS A 1 164 ? -7.439 -7.283 5.630 1.00 98.56 164 CYS A CA 1
ATOM 1189 C C . CYS A 1 164 ? -7.916 -8.720 5.843 1.00 98.56 164 CYS A C 1
ATOM 1191 O O . CYS A 1 164 ? -8.467 -9.016 6.894 1.00 98.56 164 CYS A O 1
ATOM 1193 N N . LYS A 1 165 ? -7.682 -9.625 4.887 1.00 98.38 165 LYS A N 1
ATOM 1194 C CA . LYS A 1 165 ? -8.004 -11.058 5.030 1.00 98.38 165 LYS A CA 1
ATOM 1195 C C . LYS A 1 165 ? -7.157 -11.707 6.124 1.00 98.38 165 LYS A C 1
ATOM 1197 O O . LYS A 1 165 ? -7.652 -12.570 6.840 1.00 98.38 165 LYS A O 1
ATOM 1202 N N . LEU A 1 166 ? -5.907 -11.263 6.254 1.00 98.25 166 LEU A N 1
ATOM 1203 C CA . LEU A 1 166 ? -4.959 -11.747 7.252 1.00 98.25 166 LEU A CA 1
ATOM 1204 C C . LEU A 1 166 ? -5.288 -11.258 8.673 1.00 98.25 166 LEU A C 1
ATOM 1206 O O . LEU A 1 166 ? -5.375 -12.071 9.588 1.00 98.25 166 LEU A O 1
ATOM 1210 N N . HIS A 1 167 ? -5.483 -9.948 8.858 1.00 98.06 167 HIS A N 1
ATOM 1211 C CA . HIS A 1 167 ? -5.586 -9.331 10.193 1.00 98.06 167 HIS A CA 1
ATOM 1212 C C . HIS A 1 167 ? -7.027 -9.042 10.641 1.00 98.06 167 HIS A C 1
ATOM 1214 O O . HIS A 1 167 ? -7.313 -9.007 11.834 1.00 98.06 167 HIS A O 1
ATOM 1220 N N . TYR A 1 168 ? -7.955 -8.864 9.696 1.00 97.81 168 TYR A N 1
ATOM 1221 C CA . TYR A 1 168 ? -9.345 -8.460 9.944 1.00 97.81 168 TYR A CA 1
ATOM 1222 C C . TYR A 1 168 ? -10.339 -9.275 9.085 1.00 97.81 168 TYR A C 1
ATOM 1224 O O . TYR A 1 168 ? -11.092 -8.687 8.298 1.00 97.81 168 TYR A O 1
ATOM 1232 N N . PRO A 1 169 ? -10.373 -10.617 9.197 1.00 98.06 169 PRO A N 1
ATOM 1233 C CA . PRO A 1 169 ? -11.040 -11.505 8.232 1.00 98.06 169 PRO A CA 1
ATOM 1234 C C . PRO A 1 169 ? -12.551 -11.270 8.068 1.00 98.06 169 PRO A C 1
ATOM 1236 O O . PRO A 1 169 ? -13.109 -11.531 7.006 1.00 98.06 169 PRO A O 1
ATOM 1239 N N . GLU A 1 170 ? -13.216 -10.719 9.083 1.00 97.94 170 GLU A N 1
ATOM 1240 C CA . GLU A 1 170 ? -14.661 -10.441 9.056 1.00 97.94 170 GLU A CA 1
ATOM 1241 C C . GLU A 1 170 ? -15.021 -9.069 8.450 1.00 97.94 170 GLU A C 1
ATOM 1243 O O . GLU A 1 170 ? -16.198 -8.737 8.265 1.00 97.94 170 GLU A O 1
ATOM 1248 N N . SER A 1 171 ? -14.013 -8.249 8.146 1.00 98.25 1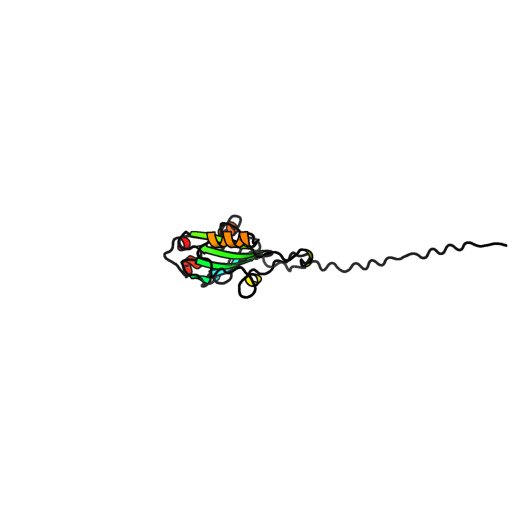71 SER A N 1
ATOM 1249 C CA . SER A 1 171 ? -14.175 -6.864 7.699 1.00 98.25 171 SER A CA 1
ATOM 1250 C C . SER A 1 171 ? -14.714 -6.739 6.267 1.00 98.25 171 SER A C 1
ATOM 1252 O O . SER A 1 171 ? -14.736 -7.693 5.486 1.00 98.25 171 SER A O 1
ATOM 1254 N N . ALA A 1 172 ? -15.152 -5.535 5.886 1.00 97.81 172 ALA A N 1
ATOM 1255 C CA . ALA A 1 172 ? -15.581 -5.264 4.514 1.00 97.81 172 ALA A CA 1
ATOM 1256 C C . ALA A 1 172 ? -14.417 -5.397 3.517 1.00 97.81 172 ALA A C 1
ATOM 1258 O O . ALA A 1 172 ? -14.599 -5.924 2.421 1.00 97.81 172 ALA A O 1
ATOM 1259 N N . GLY A 1 173 ? -13.218 -4.963 3.911 1.00 96.94 173 GLY A N 1
ATOM 1260 C CA . GLY A 1 173 ? -11.996 -5.068 3.120 1.00 96.94 173 GLY A CA 1
ATOM 1261 C C . GLY A 1 173 ? -11.581 -6.515 2.870 1.00 96.94 173 GLY A C 1
ATOM 1262 O O . GLY A 1 173 ? -11.164 -6.836 1.766 1.00 96.94 173 GLY A O 1
ATOM 1263 N N . ALA A 1 174 ? -11.782 -7.421 3.831 1.00 97.69 174 ALA A N 1
ATOM 1264 C CA . ALA A 1 174 ? -11.489 -8.844 3.637 1.00 97.69 174 ALA A CA 1
ATOM 1265 C C . ALA A 1 174 ? -12.357 -9.511 2.546 1.00 97.69 174 ALA A C 1
ATOM 1267 O O . ALA A 1 174 ? -11.988 -10.554 2.012 1.00 97.69 174 ALA A O 1
ATOM 1268 N N . LYS A 1 175 ? -13.490 -8.899 2.177 1.00 96.69 175 LYS A N 1
ATOM 1269 C CA . LYS A 1 175 ? -14.412 -9.388 1.135 1.00 96.69 175 LYS A CA 1
ATOM 1270 C C . LYS A 1 175 ? -14.119 -8.810 -0.256 1.00 96.69 175 LYS A C 1
ATOM 1272 O O . LYS A 1 175 ? -14.867 -9.104 -1.189 1.00 96.69 175 LYS A O 1
ATOM 1277 N N . LYS A 1 176 ? -13.099 -7.955 -0.384 1.00 90.25 176 LYS A N 1
ATOM 1278 C CA . LYS A 1 176 ? -12.657 -7.367 -1.656 1.00 90.25 176 LYS A CA 1
ATOM 1279 C C . LYS A 1 176 ? -11.785 -8.316 -2.477 1.00 90.25 176 LYS A C 1
ATOM 1281 O O . LYS A 1 176 ? -11.140 -9.230 -1.905 1.00 90.25 176 LYS A O 1
#

pLDDT: mean 84.67, std 17.4, range [40.06, 98.56]

Sequence (176 aa):
MTVRLSFISCGLAALVGAVPALACSIAQPDWNKRVKHSDTCSFYYAGANDMGAGKDAVDQGNGLVSQELSFFFASGMAVVDCTSATSAIVWAKSPPQDEQTSCGETLPISAHLPPKGALDVSGIGSVAGLVQFAAANGFKTTADANDLNKNQRHKDRFDAFCGCKLHYPESAGAKK

Organism: NCBI:txid1510460